Protein AF-A0A183FJT9-F1 (afdb_monomer_lite)

pLDDT: mean 76.95, std 18.21, range [36.56, 96.69]

Sequence (100 aa):
PVLRSVLWKRSYEFQFIHYRNGPPPRRSRSKDKSPISGYNHYKGIVLKTVIRHPKKPNSGNRKCAIVRLSTGAEVCAYIPGVGHNLQEHSQVFYRCLLAV

Organism: Heligmosomoides polygyrus (NCBI:txid6339)

InterPro domains:
  IPR005679 Ribosomal protein uS12, bacteria [PR01034] (54-69)
  IPR005679 Ribosomal protein uS12, bacteria [PR01034] (70-89)
  IPR006032 Small ribosomal subunit protein uS12 [PF00164] (33-93)
  IPR006032 Small ribosomal subunit protein uS12 [PIRSF002133] (13-94)
  IPR006032 Small ribosomal subunit protein uS12 [PTHR11652] (22-93)
  IPR012340 Nucleic acid-binding, OB-fold [G3DSA:2.40.50.140] (15-98)
  IPR012340 Nucleic acid-binding, OB-fold [SSF50249] (18-95)

Radius of gyration: 23.89 Å; chains: 1; bounding box: 59×19×60 Å

Foldseek 3Di:
DPVVPVVVVVVVVVVVVPVVDDDPPDPPDPPPPLVDDDDQKWKWFFADWDWDADDPPDGDTWTWTFTQTPVRDTDIATDDDDDDPDDGRDIDMGGSPDDD

Structure (mmCIF, N/CA/C/O backbone):
data_AF-A0A183FJT9-F1
#
_entry.id   AF-A0A183FJT9-F1
#
loop_
_atom_site.group_PDB
_atom_site.id
_atom_site.type_symbol
_atom_site.label_atom_id
_atom_site.label_alt_id
_atom_site.label_comp_id
_atom_site.label_asym_id
_atom_site.label_entity_id
_atom_site.label_seq_id
_atom_site.pdbx_PDB_ins_code
_atom_site.Cartn_x
_atom_site.Cartn_y
_atom_site.Cartn_z
_atom_site.occupancy
_atom_site.B_iso_or_equiv
_atom_site.auth_seq_id
_atom_site.auth_comp_id
_atom_site.auth_asym_id
_atom_site.auth_atom_id
_atom_site.pdbx_PDB_model_num
ATOM 1 N N . PRO A 1 1 ? 43.132 5.707 -49.427 1.00 53.78 1 PRO A N 1
ATOM 2 C CA . PRO A 1 1 ? 43.753 4.790 -48.431 1.00 53.78 1 PRO A CA 1
ATOM 3 C C . PRO A 1 1 ? 43.829 5.315 -46.977 1.00 53.78 1 PRO A C 1
ATOM 5 O O . PRO A 1 1 ? 44.036 4.506 -46.084 1.00 53.78 1 PRO A O 1
ATOM 8 N N . VAL A 1 2 ? 43.632 6.617 -46.706 1.00 49.75 2 VAL A N 1
ATOM 9 C CA . VAL A 1 2 ? 43.867 7.209 -45.362 1.00 49.75 2 VAL A CA 1
ATOM 10 C C . VAL A 1 2 ? 42.597 7.334 -44.492 1.00 49.75 2 VAL A C 1
ATOM 12 O O . VAL A 1 2 ? 42.683 7.474 -43.279 1.00 49.75 2 VAL A O 1
ATOM 15 N N . LEU A 1 3 ? 41.399 7.207 -45.078 1.00 49.59 3 LEU A N 1
ATOM 16 C CA . LEU A 1 3 ? 40.118 7.333 -44.356 1.00 49.59 3 LEU A CA 1
ATOM 17 C C . LEU A 1 3 ? 39.651 6.043 -43.649 1.00 49.59 3 LEU A C 1
ATOM 19 O O . LEU A 1 3 ? 38.732 6.086 -42.836 1.00 49.59 3 LEU A O 1
ATOM 23 N N . ARG A 1 4 ? 40.291 4.894 -43.913 1.00 47.38 4 ARG A N 1
ATOM 24 C CA . ARG A 1 4 ? 39.963 3.610 -43.256 1.00 47.38 4 ARG A CA 1
ATOM 25 C C . ARG A 1 4 ? 40.674 3.397 -41.915 1.00 47.38 4 ARG A C 1
ATOM 27 O O . ARG A 1 4 ? 40.212 2.586 -41.123 1.00 47.38 4 ARG A O 1
ATOM 34 N N . SER A 1 5 ? 41.759 4.119 -41.631 1.00 50.19 5 SER A N 1
ATOM 35 C CA . SER A 1 5 ? 42.541 3.947 -40.396 1.00 50.19 5 SER A CA 1
ATOM 36 C C . SER A 1 5 ? 42.015 4.782 -39.221 1.00 50.19 5 SER A C 1
ATOM 38 O O . SER A 1 5 ? 42.105 4.347 -38.074 1.00 50.19 5 SER A O 1
ATOM 40 N N . VAL A 1 6 ? 41.416 5.948 -39.489 1.00 51.91 6 VAL A N 1
ATOM 41 C CA . VAL A 1 6 ? 40.880 6.857 -38.453 1.00 51.91 6 VAL A CA 1
ATOM 42 C C . VAL A 1 6 ? 39.589 6.315 -37.829 1.00 51.91 6 VAL A C 1
ATOM 44 O O . VAL A 1 6 ? 39.378 6.437 -36.624 1.00 51.91 6 VAL A O 1
ATOM 47 N N . LEU A 1 7 ? 38.745 5.657 -38.629 1.00 49.22 7 LEU A N 1
ATOM 48 C CA . LEU A 1 7 ? 37.507 5.037 -38.149 1.00 49.22 7 LEU A CA 1
ATOM 49 C C . LEU A 1 7 ? 37.762 3.729 -37.385 1.00 49.22 7 LEU A C 1
ATOM 51 O O . LEU A 1 7 ? 37.035 3.434 -36.444 1.00 49.22 7 LEU A O 1
ATOM 55 N N . TRP A 1 8 ? 38.825 2.991 -37.727 1.00 48.50 8 TRP A N 1
ATOM 56 C CA . TRP A 1 8 ? 39.199 1.753 -37.035 1.00 48.50 8 TRP A CA 1
ATOM 57 C C . TRP A 1 8 ? 39.775 2.025 -35.640 1.00 48.50 8 TRP A C 1
ATOM 59 O O . TRP A 1 8 ? 39.397 1.358 -34.681 1.00 48.50 8 TRP A O 1
ATOM 69 N N . LYS A 1 9 ? 40.617 3.059 -35.482 1.00 44.81 9 LYS A N 1
ATOM 70 C CA . LYS A 1 9 ? 41.211 3.408 -34.176 1.00 44.81 9 LYS A CA 1
ATOM 71 C C . LYS A 1 9 ? 40.175 3.838 -33.127 1.00 44.81 9 LYS A C 1
ATOM 73 O O . LYS A 1 9 ? 40.340 3.508 -31.960 1.00 44.81 9 LYS A O 1
ATOM 78 N N . ARG A 1 10 ? 39.059 4.465 -33.530 1.00 47.47 10 ARG A N 1
ATOM 79 C CA . ARG A 1 10 ? 37.966 4.820 -32.601 1.00 47.47 10 ARG A CA 1
ATOM 80 C C . ARG A 1 10 ? 37.262 3.605 -31.998 1.00 47.47 10 ARG A C 1
ATOM 82 O O . ARG A 1 10 ? 36.767 3.714 -30.887 1.00 47.47 10 ARG A O 1
ATOM 89 N N . SER A 1 11 ? 37.216 2.464 -32.681 1.00 51.06 11 SER A N 1
ATOM 90 C CA . SER A 1 11 ? 36.502 1.281 -32.181 1.00 51.06 11 SER A CA 1
ATOM 91 C C . SER A 1 11 ? 37.263 0.541 -31.075 1.00 51.06 11 SER A C 1
ATOM 93 O O . SER A 1 11 ? 36.638 0.064 -30.128 1.00 51.06 11 SER A O 1
ATOM 95 N N . TYR A 1 12 ? 38.600 0.508 -31.137 1.00 52.91 12 TYR A N 1
ATOM 96 C CA . TYR A 1 12 ? 39.427 -0.158 -30.120 1.00 52.91 12 TYR A CA 1
ATOM 97 C C . TYR A 1 12 ? 39.532 0.641 -28.820 1.00 52.91 12 TYR A C 1
ATOM 99 O O . TYR A 1 12 ? 39.547 0.038 -27.751 1.00 52.91 12 TYR A O 1
ATOM 107 N N . GLU A 1 13 ? 3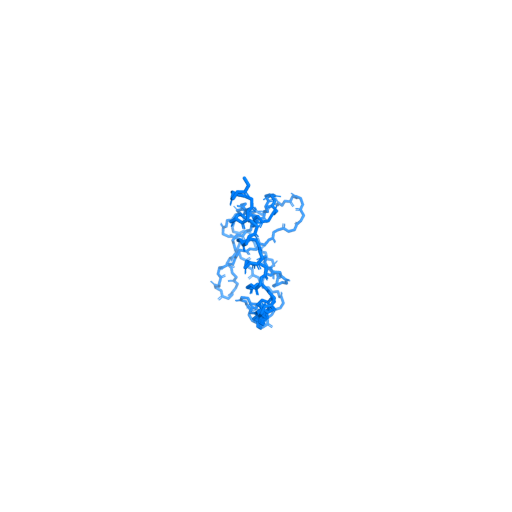9.530 1.976 -28.886 1.00 54.12 13 GLU A N 1
ATOM 108 C CA . GLU A 1 13 ? 39.561 2.845 -27.700 1.00 54.12 13 GLU A CA 1
ATOM 109 C C . GLU A 1 13 ? 38.314 2.652 -26.815 1.00 54.12 13 GLU A C 1
ATOM 111 O O . GLU A 1 13 ? 38.416 2.522 -25.595 1.00 54.12 13 GLU A O 1
ATOM 116 N N . PHE A 1 14 ? 37.123 2.572 -27.426 1.00 50.50 14 PHE A N 1
ATOM 117 C CA . PHE A 1 14 ? 35.871 2.370 -26.687 1.00 50.50 14 PHE A CA 1
ATOM 118 C C . PHE A 1 14 ? 35.790 0.981 -26.050 1.00 50.50 14 PHE A C 1
ATOM 120 O O . PHE A 1 14 ? 35.356 0.864 -24.905 1.00 50.50 14 PHE A O 1
ATOM 127 N N . GLN A 1 15 ? 36.259 -0.067 -26.737 1.00 57.06 15 GLN A N 1
ATOM 128 C CA . GLN A 1 15 ? 36.393 -1.393 -26.127 1.00 57.06 15 GLN A CA 1
ATOM 129 C C . GLN A 1 15 ? 37.387 -1.371 -24.956 1.00 57.06 15 GLN A C 1
ATOM 131 O O . GLN A 1 15 ? 37.096 -1.947 -23.910 1.00 57.06 15 GLN A O 1
ATOM 136 N N . PHE A 1 16 ? 38.500 -0.643 -25.070 1.00 54.84 16 PHE A N 1
ATOM 137 C CA . PHE A 1 16 ? 39.522 -0.535 -24.022 1.00 54.84 16 PHE A CA 1
ATOM 138 C C . PHE A 1 16 ? 38.994 0.080 -22.711 1.00 54.84 16 PHE A C 1
ATOM 140 O O . PHE A 1 16 ? 39.371 -0.357 -21.621 1.00 54.84 16 PHE A O 1
ATOM 147 N N . ILE A 1 17 ? 38.059 1.036 -22.797 1.00 57.81 17 ILE A N 1
ATOM 148 C CA . ILE A 1 17 ? 37.392 1.651 -21.634 1.00 57.81 17 ILE A CA 1
ATOM 149 C C . ILE A 1 17 ? 36.501 0.637 -20.886 1.00 57.81 17 ILE A C 1
ATOM 151 O O . ILE A 1 17 ? 36.418 0.687 -19.659 1.00 57.81 17 ILE A O 1
ATOM 155 N N . HIS A 1 18 ? 35.892 -0.321 -21.594 1.00 58.38 18 HIS A N 1
ATOM 156 C CA . HIS A 1 18 ? 35.059 -1.374 -20.997 1.00 58.38 18 HIS A CA 1
ATOM 157 C C . HIS A 1 18 ? 35.858 -2.519 -20.347 1.00 58.38 18 HIS A C 1
ATOM 159 O O . HIS A 1 18 ? 35.337 -3.174 -19.447 1.00 58.38 18 HIS A O 1
ATOM 165 N N . TYR A 1 19 ? 37.104 -2.768 -20.771 1.00 60.44 19 TYR A N 1
ATOM 166 C CA . TYR A 1 19 ? 37.940 -3.843 -20.212 1.00 60.44 19 TYR A CA 1
ATOM 167 C C . TYR A 1 19 ? 38.725 -3.433 -18.956 1.00 60.44 19 TYR A C 1
ATOM 169 O O . TYR A 1 19 ? 39.089 -4.301 -18.165 1.00 60.44 19 TYR A O 1
ATOM 177 N N . ARG A 1 20 ? 38.984 -2.133 -18.738 1.00 57.00 20 ARG A N 1
ATOM 178 C CA . ARG A 1 20 ? 39.782 -1.661 -17.587 1.00 57.00 20 ARG A CA 1
ATOM 179 C C . ARG A 1 20 ? 38.972 -1.536 -16.298 1.00 57.00 20 ARG A C 1
ATOM 181 O O . ARG A 1 20 ? 39.468 -1.856 -15.224 1.00 57.00 20 ARG A O 1
ATOM 188 N N . ASN A 1 21 ? 37.720 -1.114 -16.421 1.00 60.44 21 ASN A N 1
ATOM 189 C CA . ASN A 1 21 ? 36.767 -1.070 -15.325 1.00 60.44 21 ASN A CA 1
ATOM 190 C C . ASN A 1 21 ? 35.691 -2.094 -15.665 1.00 60.44 21 ASN A C 1
ATOM 192 O O . ASN A 1 21 ? 34.839 -1.821 -16.510 1.00 60.44 21 ASN A O 1
ATOM 196 N N . GLY A 1 22 ? 35.770 -3.283 -15.058 1.00 68.94 22 GLY A N 1
ATOM 197 C CA . GLY A 1 22 ? 34.752 -4.322 -15.212 1.00 68.94 22 GLY A CA 1
ATOM 198 C C . GLY A 1 22 ? 33.332 -3.778 -14.981 1.00 68.94 22 GLY A C 1
ATOM 199 O O . GLY A 1 22 ? 33.167 -2.655 -14.495 1.00 68.94 22 GLY A O 1
ATOM 200 N N . PRO A 1 23 ? 32.284 -4.547 -15.328 1.00 70.31 23 PRO A N 1
ATOM 201 C CA . PRO A 1 23 ? 30.904 -4.091 -15.194 1.00 70.31 23 PRO A CA 1
ATOM 202 C C . PRO A 1 23 ? 30.688 -3.464 -13.809 1.00 70.31 23 PRO A C 1
ATOM 204 O O . PRO A 1 23 ? 31.134 -4.050 -12.816 1.00 70.31 23 PRO A O 1
ATOM 207 N N . PRO A 1 24 ? 30.058 -2.273 -13.728 1.00 73.62 24 PRO A N 1
ATOM 208 C CA . PRO A 1 24 ? 29.942 -1.553 -12.470 1.00 73.62 24 PRO A CA 1
ATOM 209 C C . PRO A 1 24 ? 29.348 -2.489 -11.416 1.00 73.62 24 PRO A C 1
ATOM 211 O O . PRO A 1 24 ? 28.411 -3.237 -11.736 1.00 73.62 24 PRO A O 1
ATOM 214 N N . PRO A 1 25 ? 29.880 -2.484 -10.180 1.00 76.38 25 PRO A N 1
ATOM 215 C CA . PRO A 1 25 ? 29.414 -3.393 -9.152 1.00 76.38 25 PRO A CA 1
ATOM 216 C C . PRO A 1 25 ? 27.903 -3.236 -9.020 1.00 76.38 25 PRO A C 1
ATOM 218 O O . PRO A 1 25 ? 27.377 -2.119 -8.932 1.00 76.38 25 PRO A O 1
ATOM 221 N N . ARG A 1 26 ? 27.188 -4.366 -9.050 1.00 68.19 26 ARG A N 1
ATOM 222 C CA . ARG A 1 26 ? 25.750 -4.363 -8.785 1.00 68.19 26 ARG A CA 1
ATOM 223 C C . ARG A 1 26 ? 25.562 -3.690 -7.431 1.00 68.19 26 ARG A C 1
ATOM 225 O O . ARG A 1 26 ? 26.105 -4.166 -6.436 1.00 68.19 26 ARG A O 1
ATOM 232 N N . ARG A 1 27 ? 24.825 -2.573 -7.404 1.00 69.69 27 ARG A N 1
ATOM 233 C CA . ARG A 1 27 ? 24.461 -1.903 -6.149 1.00 69.69 27 ARG A CA 1
ATOM 234 C C . ARG A 1 27 ? 23.897 -2.972 -5.218 1.00 69.69 27 ARG A C 1
ATOM 236 O O . ARG A 1 27 ? 23.078 -3.781 -5.669 1.00 69.69 27 ARG A O 1
ATOM 243 N N . SER A 1 28 ? 24.355 -3.006 -3.967 1.00 64.50 28 SER A N 1
ATOM 244 C CA . SER A 1 28 ? 23.774 -3.906 -2.974 1.00 64.50 28 SER A CA 1
ATOM 245 C C . SER A 1 28 ? 22.261 -3.708 -3.007 1.00 64.50 28 SER A C 1
ATOM 247 O O . SER A 1 28 ? 21.781 -2.569 -3.019 1.00 64.50 28 SER A O 1
ATOM 249 N N . ARG A 1 29 ? 21.500 -4.808 -3.125 1.00 58.50 29 ARG A N 1
ATOM 250 C CA . ARG A 1 29 ? 20.043 -4.730 -2.987 1.00 58.50 29 ARG A CA 1
ATOM 251 C C . ARG A 1 29 ? 19.809 -4.026 -1.659 1.00 58.50 29 ARG A C 1
ATOM 253 O O . ARG A 1 29 ? 20.312 -4.481 -0.631 1.00 58.50 29 ARG A O 1
ATOM 260 N N . SER A 1 30 ? 19.155 -2.867 -1.696 1.00 58.69 30 SER A N 1
ATOM 261 C CA . SER A 1 30 ? 18.761 -2.183 -0.471 1.00 58.69 30 SER A CA 1
ATOM 262 C C . SER A 1 30 ? 18.042 -3.214 0.386 1.00 58.69 30 SER A C 1
ATOM 264 O O . SER A 1 30 ? 17.165 -3.878 -0.165 1.00 58.69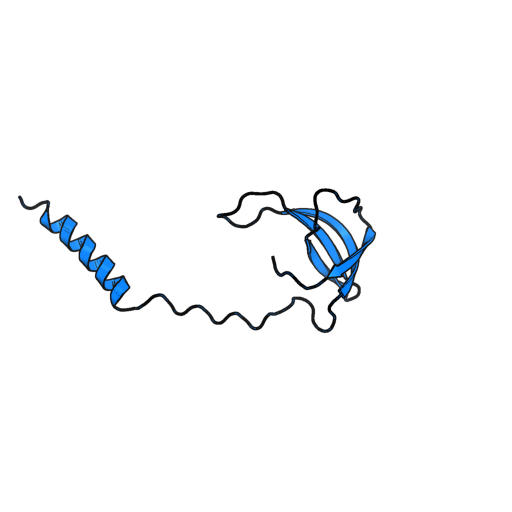 30 SER A O 1
ATOM 266 N N . LYS A 1 31 ? 18.419 -3.364 1.670 1.00 58.53 31 LYS A N 1
ATOM 267 C CA . LYS A 1 31 ? 17.651 -4.162 2.646 1.00 58.53 31 LYS A CA 1
ATOM 268 C C . LYS A 1 31 ? 16.181 -3.950 2.331 1.00 58.53 31 LYS A C 1
ATOM 270 O O . LYS A 1 31 ? 15.805 -2.780 2.242 1.00 58.53 31 LYS A O 1
ATOM 275 N N . ASP A 1 32 ? 15.438 -5.019 2.056 1.00 54.50 32 ASP A N 1
ATOM 276 C CA . ASP A 1 32 ? 14.067 -4.923 1.565 1.00 54.50 32 ASP A CA 1
ATOM 277 C C . ASP A 1 32 ? 13.280 -4.016 2.511 1.00 54.50 32 ASP A C 1
ATOM 279 O O . ASP A 1 32 ? 12.891 -4.402 3.611 1.00 54.50 32 ASP A O 1
ATOM 283 N N . LYS A 1 33 ? 13.121 -2.751 2.115 1.00 54.97 33 LYS A N 1
ATOM 284 C CA . LYS A 1 33 ? 12.261 -1.806 2.805 1.00 54.97 33 LYS A CA 1
ATOM 285 C C . LYS A 1 33 ? 10.885 -2.193 2.322 1.00 54.97 33 LYS A C 1
ATOM 287 O O . LYS A 1 33 ? 10.392 -1.625 1.349 1.00 54.97 33 LYS A O 1
ATOM 292 N N . SER A 1 34 ? 10.291 -3.208 2.942 1.00 62.62 34 SER A N 1
ATOM 293 C CA . SER A 1 34 ? 8.850 -3.327 2.851 1.00 62.62 34 SER A CA 1
ATOM 294 C C . SER A 1 34 ? 8.312 -1.954 3.278 1.00 62.62 34 SER A C 1
ATOM 296 O O . SER A 1 34 ? 8.702 -1.454 4.336 1.00 62.62 34 SER A O 1
ATOM 298 N N . PRO A 1 35 ? 7.499 -1.271 2.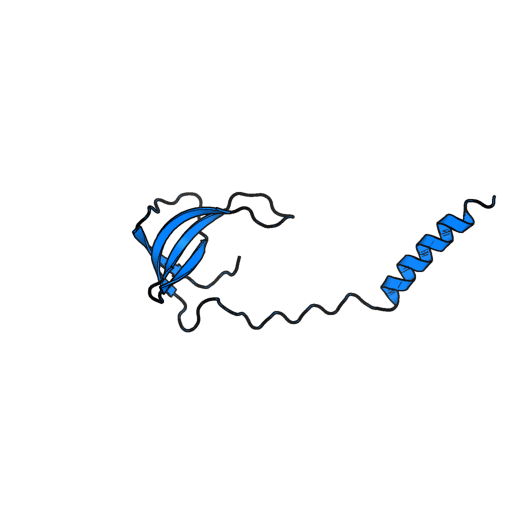450 1.00 62.34 35 PRO A N 1
ATOM 299 C CA . PRO A 1 35 ? 7.011 0.076 2.770 1.00 62.34 35 PRO A CA 1
ATOM 300 C C . PRO A 1 35 ? 6.226 0.102 4.089 1.00 62.34 35 PRO A C 1
ATOM 302 O O . PRO A 1 35 ? 5.935 1.161 4.634 1.00 62.34 35 PRO A O 1
ATOM 305 N N . ILE A 1 36 ? 5.893 -1.081 4.600 1.00 68.50 36 ILE A N 1
ATOM 306 C CA . ILE A 1 36 ? 5.181 -1.324 5.829 1.00 68.50 36 ILE A CA 1
ATOM 307 C C . ILE A 1 36 ? 5.943 -2.398 6.629 1.00 68.50 36 ILE A C 1
ATOM 309 O O . ILE A 1 36 ? 6.372 -3.407 6.063 1.00 68.50 36 ILE A O 1
ATOM 313 N N . SER A 1 37 ? 6.111 -2.177 7.934 1.00 70.00 37 SER A N 1
ATOM 314 C CA . SER A 1 37 ? 6.854 -3.043 8.861 1.00 70.00 37 SER A CA 1
ATOM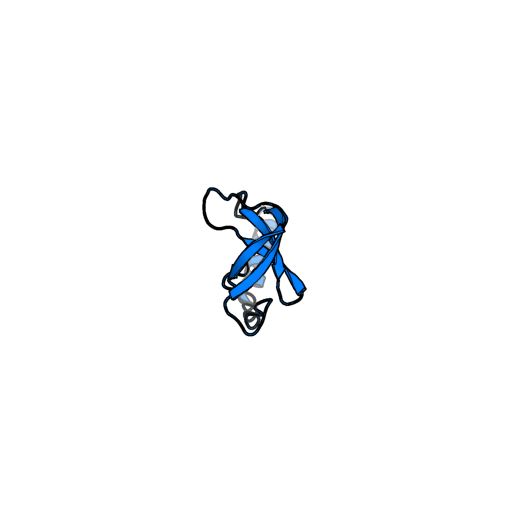 315 C C . SER A 1 37 ? 5.914 -3.731 9.859 1.00 70.00 37 SER A C 1
ATOM 317 O O . SER A 1 37 ? 4.945 -3.124 10.319 1.00 70.00 37 SER A O 1
ATOM 3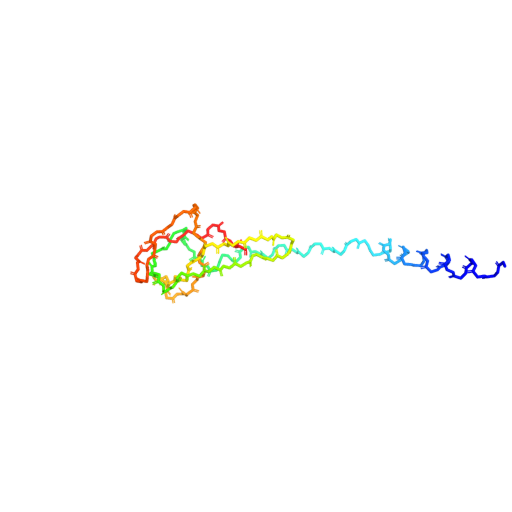19 N N . GLY A 1 38 ? 6.220 -4.983 10.212 1.00 70.56 38 GLY A N 1
ATOM 320 C CA . GLY A 1 38 ? 5.629 -5.699 11.350 1.00 70.56 38 GLY A CA 1
ATOM 321 C C . GLY A 1 38 ? 4.642 -6.815 10.998 1.00 70.56 38 GLY A C 1
ATOM 322 O O . GLY A 1 38 ? 4.716 -7.881 11.601 1.00 70.56 38 GLY A O 1
ATOM 323 N N . TYR A 1 39 ? 3.760 -6.624 10.012 1.00 74.81 39 TYR A N 1
ATOM 324 C CA . TYR A 1 39 ? 2.713 -7.598 9.677 1.00 74.81 39 TYR A CA 1
ATOM 325 C C . TYR A 1 39 ? 2.729 -7.997 8.198 1.00 74.81 39 TYR A C 1
ATOM 327 O O . TYR A 1 39 ? 3.072 -7.218 7.312 1.00 74.81 39 TYR A O 1
ATOM 335 N N . ASN A 1 40 ? 2.305 -9.231 7.918 1.00 80.62 40 ASN A N 1
ATOM 336 C CA . ASN A 1 40 ? 2.200 -9.744 6.548 1.00 80.62 40 ASN A CA 1
ATOM 337 C C . ASN A 1 40 ? 0.964 -9.204 5.810 1.00 80.62 40 ASN A C 1
ATOM 339 O O . ASN A 1 40 ? 0.981 -9.073 4.580 1.00 80.62 40 ASN A O 1
ATOM 343 N N . HIS A 1 41 ? -0.095 -8.892 6.565 1.00 87.19 41 HIS A N 1
ATOM 344 C CA . HIS A 1 41 ? -1.380 -8.442 6.046 1.00 87.19 41 HIS A CA 1
ATOM 345 C C . HIS A 1 41 ? -1.886 -7.220 6.811 1.00 87.19 41 HIS A C 1
ATOM 347 O O . HIS A 1 41 ? -1.750 -7.150 8.030 1.00 87.19 41 HIS A O 1
ATOM 353 N N . TYR A 1 42 ? -2.519 -6.296 6.093 1.00 89.44 42 TYR A N 1
ATOM 354 C CA . TYR A 1 42 ? -3.140 -5.099 6.656 1.00 89.44 42 TYR A CA 1
ATOM 355 C C . TYR A 1 42 ? -4.574 -4.973 6.167 1.00 89.44 42 TYR A C 1
ATOM 357 O O . TYR A 1 42 ? -4.864 -5.247 5.003 1.00 89.44 42 TYR A O 1
ATOM 365 N N . LYS A 1 43 ? -5.467 -4.517 7.046 1.00 92.56 43 LYS A N 1
ATOM 366 C CA . LYS A 1 43 ? -6.805 -4.083 6.645 1.00 92.56 43 LYS A CA 1
ATOM 367 C C . LYS A 1 43 ? -6.711 -2.676 6.059 1.00 92.56 43 LYS A C 1
ATOM 369 O O . LYS A 1 43 ? -5.977 -1.838 6.584 1.00 92.56 43 LYS A O 1
ATOM 374 N N . GLY A 1 44 ? -7.454 -2.409 4.994 1.00 94.06 44 GLY A N 1
ATOM 375 C CA . GLY A 1 44 ? -7.516 -1.086 4.390 1.00 94.06 44 GLY A CA 1
ATOM 376 C C . GLY A 1 44 ? -8.837 -0.805 3.690 1.00 94.06 44 GLY A C 1
ATOM 377 O O . GLY A 1 44 ? -9.666 -1.698 3.506 1.00 94.06 44 GLY A O 1
ATOM 378 N N . ILE A 1 45 ? -9.017 0.458 3.319 1.00 96.69 45 ILE A N 1
ATOM 379 C CA . ILE A 1 45 ? -10.167 0.970 2.575 1.00 96.69 45 ILE A CA 1
ATOM 380 C C . ILE A 1 45 ? -9.667 1.478 1.223 1.00 96.69 45 ILE A C 1
ATOM 382 O O . ILE A 1 45 ? -8.672 2.204 1.156 1.00 96.69 45 ILE A O 1
ATOM 386 N N . VAL A 1 46 ? -10.339 1.089 0.142 1.00 96.38 46 VAL A N 1
ATOM 387 C CA . VAL A 1 46 ? -10.023 1.565 -1.210 1.00 96.38 46 VAL A CA 1
ATOM 388 C C . VAL A 1 46 ? -10.443 3.027 -1.353 1.00 96.38 46 VAL A C 1
ATOM 390 O O . VAL A 1 46 ? -11.587 3.377 -1.080 1.00 96.38 46 VAL A O 1
ATOM 393 N N . LEU A 1 47 ? -9.519 3.874 -1.802 1.00 96.19 47 LEU A N 1
ATOM 394 C CA . LEU A 1 47 ? -9.793 5.266 -2.157 1.00 96.19 47 LEU A CA 1
ATOM 395 C C . LEU A 1 47 ? -10.224 5.377 -3.617 1.00 96.19 47 LEU A C 1
ATOM 397 O O . LEU A 1 47 ? -11.236 5.992 -3.908 1.00 96.19 47 LEU A O 1
ATOM 401 N N . LYS A 1 48 ? -9.453 4.774 -4.531 1.00 95.19 48 LYS A N 1
ATOM 402 C CA . LYS A 1 48 ? -9.764 4.748 -5.966 1.00 95.19 48 LYS A CA 1
ATOM 403 C C . LYS A 1 48 ? -9.062 3.606 -6.690 1.00 95.19 48 LYS A C 1
ATOM 405 O O . LYS A 1 48 ? -7.937 3.236 -6.341 1.00 95.19 48 LYS A O 1
ATOM 410 N N . THR A 1 49 ? -9.687 3.092 -7.742 1.00 94.38 49 THR A N 1
ATOM 411 C CA . THR A 1 49 ? -9.092 2.116 -8.666 1.00 94.38 49 THR A CA 1
ATOM 412 C C . THR A 1 49 ? -8.371 2.832 -9.804 1.00 94.38 49 THR A C 1
ATOM 414 O O . THR A 1 49 ? -8.920 3.744 -10.417 1.00 94.38 49 THR A O 1
ATOM 417 N N . VAL A 1 50 ? -7.134 2.437 -10.102 1.00 94.50 50 VAL A N 1
ATOM 418 C CA . VAL A 1 50 ? -6.284 3.076 -11.118 1.00 94.50 50 VAL A CA 1
ATOM 419 C C . VAL A 1 50 ? -5.592 2.041 -11.996 1.00 94.50 50 VAL A C 1
ATOM 421 O O . VAL A 1 50 ? -5.239 0.952 -11.551 1.00 94.50 50 VAL A O 1
ATOM 424 N N . ILE A 1 51 ? -5.334 2.403 -13.251 1.00 94.12 51 ILE A N 1
ATOM 425 C CA . ILE A 1 51 ? -4.528 1.593 -14.167 1.00 94.12 51 ILE A CA 1
ATOM 426 C C . ILE A 1 51 ? -3.116 2.179 -14.210 1.00 94.12 51 ILE A C 1
ATOM 428 O O . ILE A 1 51 ? -2.939 3.383 -14.392 1.00 94.12 51 ILE A O 1
ATOM 432 N N . ARG A 1 52 ? -2.098 1.336 -14.016 1.00 92.56 52 ARG A N 1
ATOM 433 C CA . ARG A 1 52 ? -0.683 1.729 -14.092 1.00 92.56 52 ARG A CA 1
ATOM 434 C C . ARG A 1 52 ? 0.023 0.942 -15.190 1.00 92.56 52 ARG A C 1
ATOM 436 O O . ARG A 1 52 ? -0.154 -0.271 -15.306 1.00 92.56 52 ARG A O 1
ATOM 443 N N . HIS A 1 53 ? 0.853 1.631 -15.966 1.00 91.94 53 HIS A N 1
ATOM 444 C CA . HIS A 1 53 ? 1.726 0.994 -16.946 1.00 91.94 53 HIS A CA 1
ATOM 445 C C . HIS A 1 53 ? 3.080 0.666 -16.305 1.00 91.94 53 HIS A C 1
ATOM 447 O O . HIS A 1 53 ? 3.626 1.501 -15.576 1.00 91.94 53 HIS A O 1
ATOM 453 N N . PRO A 1 54 ? 3.627 -0.538 -16.535 1.00 92.44 54 PRO A N 1
ATOM 454 C CA . PRO A 1 54 ? 4.957 -0.886 -16.064 1.00 92.44 54 PRO A CA 1
ATOM 455 C C . PRO A 1 54 ? 6.024 -0.082 -16.817 1.00 92.44 54 PRO A C 1
ATOM 457 O O . PRO A 1 54 ? 5.779 0.497 -17.876 1.00 92.44 54 PRO A O 1
ATOM 460 N N . LYS A 1 55 ? 7.243 -0.072 -16.276 1.00 90.19 55 LYS A N 1
ATOM 461 C CA . LYS A 1 55 ? 8.397 0.477 -16.991 1.00 90.19 55 LYS A CA 1
ATOM 462 C C . LYS A 1 55 ? 8.704 -0.388 -18.222 1.00 90.19 55 LYS A C 1
ATOM 464 O O . LYS A 1 55 ? 8.583 -1.615 -18.173 1.00 90.19 55 LYS A O 1
ATOM 469 N N . LYS A 1 56 ? 9.172 0.254 -19.297 1.00 86.06 56 LYS A N 1
ATOM 470 C CA . LYS A 1 56 ? 9.796 -0.420 -20.451 1.00 86.06 56 LYS A CA 1
ATOM 471 C C . LYS A 1 56 ? 10.874 -1.391 -19.925 1.00 86.06 56 LYS A C 1
ATOM 473 O O . LYS A 1 56 ? 11.592 -0.998 -19.004 1.00 86.06 56 LYS A O 1
ATOM 478 N N . PRO A 1 57 ? 11.009 -2.637 -20.418 1.00 94.19 57 PRO A N 1
ATOM 479 C CA . PRO A 1 57 ? 10.585 -3.196 -21.711 1.00 94.19 57 PRO A CA 1
ATOM 480 C C . PRO A 1 57 ? 9.147 -3.713 -21.777 1.00 94.19 57 PRO A C 1
ATOM 482 O O . PRO A 1 57 ? 8.678 -4.043 -22.861 1.00 94.19 57 PRO A O 1
ATOM 485 N N . ASN A 1 58 ? 8.449 -3.789 -20.648 1.00 91.31 58 ASN A N 1
ATOM 486 C CA . ASN A 1 58 ? 7.124 -4.387 -20.611 1.00 91.31 58 ASN A CA 1
ATOM 487 C C . ASN A 1 58 ? 6.066 -3.368 -21.042 1.00 91.31 58 ASN A C 1
ATOM 489 O O . ASN A 1 58 ? 6.117 -2.204 -20.646 1.00 91.31 58 ASN A O 1
ATOM 493 N N . SER A 1 59 ? 5.079 -3.823 -21.807 1.00 90.56 59 SER A N 1
ATOM 494 C CA . SER A 1 59 ? 3.859 -3.083 -22.126 1.00 90.56 59 SER A CA 1
ATOM 495 C C . SER A 1 59 ? 2.661 -3.831 -21.540 1.00 90.56 59 SER A C 1
ATOM 497 O O . SER A 1 59 ? 2.625 -5.060 -21.505 1.00 90.56 59 SER A O 1
ATOM 499 N N . GLY A 1 60 ? 1.700 -3.098 -20.984 1.00 90.81 60 GLY A N 1
ATOM 500 C CA . GLY A 1 60 ? 0.502 -3.694 -20.402 1.00 90.81 60 GLY A CA 1
ATOM 501 C C . GLY A 1 60 ? -0.194 -2.786 -19.398 1.00 90.81 60 GLY A C 1
ATOM 502 O O . GLY A 1 60 ? 0.393 -1.835 -18.878 1.00 90.81 60 GLY A O 1
ATOM 503 N N . ASN A 1 61 ? -1.452 -3.107 -19.116 1.00 92.56 61 ASN A N 1
ATOM 504 C CA . ASN A 1 61 ? -2.295 -2.360 -18.189 1.00 92.56 61 ASN A CA 1
ATOM 505 C C . ASN A 1 61 ? -2.400 -3.153 -16.889 1.00 92.56 61 ASN A C 1
ATOM 507 O O . ASN A 1 61 ? -3.013 -4.221 -16.860 1.00 92.56 61 ASN A O 1
ATOM 511 N N . ARG A 1 62 ? -1.790 -2.659 -15.807 1.00 93.81 62 ARG A N 1
ATOM 512 C CA . ARG A 1 62 ? -1.908 -3.276 -14.480 1.00 93.81 62 ARG A CA 1
ATOM 513 C C . ARG A 1 62 ? -3.055 -2.621 -13.728 1.00 93.81 62 ARG A C 1
ATOM 515 O O . ARG A 1 62 ? -3.066 -1.402 -13.559 1.00 93.81 62 ARG A O 1
ATOM 522 N N . LYS A 1 63 ? -4.020 -3.437 -13.301 1.00 93.12 63 LYS A N 1
ATOM 523 C CA . LYS A 1 63 ? -5.126 -3.005 -12.445 1.00 93.12 63 LYS A CA 1
ATOM 524 C C . LYS A 1 63 ? -4.588 -2.842 -11.027 1.00 93.12 63 LYS A C 1
ATOM 526 O O . LYS A 1 63 ? -4.077 -3.797 -10.442 1.00 93.12 63 LYS A O 1
ATOM 531 N N . CYS A 1 64 ? -4.677 -1.632 -10.499 1.00 93.31 64 CYS A N 1
ATOM 532 C CA . CYS A 1 64 ? -4.215 -1.292 -9.164 1.00 93.31 64 CYS A CA 1
ATOM 533 C C . CYS A 1 64 ? -5.316 -0.550 -8.397 1.00 93.31 64 CYS A C 1
ATOM 535 O O . CYS A 1 64 ? -6.234 0.020 -8.984 1.00 93.31 64 CYS A O 1
ATOM 537 N N . ALA A 1 65 ? -5.207 -0.517 -7.076 1.00 95.00 65 ALA A N 1
ATOM 538 C CA . ALA A 1 65 ? -6.049 0.287 -6.202 1.00 95.00 65 ALA A CA 1
ATOM 539 C C . ALA A 1 65 ? -5.171 1.125 -5.279 1.00 95.00 65 ALA A C 1
ATOM 541 O O . ALA A 1 65 ? -4.152 0.651 -4.783 1.00 95.00 65 ALA A O 1
ATOM 542 N N . ILE A 1 66 ? -5.567 2.366 -5.030 1.00 94.69 66 ILE A N 1
ATOM 543 C CA . ILE A 1 66 ? -4.997 3.158 -3.945 1.00 94.69 66 ILE A CA 1
ATOM 544 C C . ILE A 1 66 ? -5.800 2.826 -2.695 1.00 94.69 66 ILE A C 1
ATOM 546 O O . ILE A 1 66 ? -7.022 2.966 -2.685 1.00 94.69 66 ILE A O 1
ATOM 550 N N . VAL A 1 67 ? -5.108 2.349 -1.669 1.00 94.75 67 VAL A N 1
ATOM 551 C CA . VAL A 1 67 ? -5.694 1.845 -0.431 1.00 94.75 67 VAL A CA 1
ATOM 552 C C . VAL A 1 67 ? -5.116 2.629 0.734 1.00 94.75 67 VAL A C 1
ATOM 554 O O . VAL A 1 67 ? -3.899 2.786 0.842 1.00 94.75 67 VAL A O 1
ATOM 557 N N . ARG A 1 68 ? -5.991 3.084 1.629 1.00 94.19 68 ARG A N 1
ATOM 558 C CA . ARG A 1 68 ? -5.607 3.627 2.929 1.00 94.19 68 ARG A CA 1
ATOM 559 C C . ARG A 1 68 ? -5.633 2.503 3.953 1.00 94.19 68 ARG A C 1
ATOM 561 O O . ARG A 1 68 ? -6.672 1.882 4.172 1.00 94.19 68 ARG A O 1
ATOM 568 N N . LEU A 1 69 ? -4.483 2.209 4.541 1.00 92.44 69 LEU A N 1
ATOM 569 C CA . LEU A 1 69 ? -4.331 1.132 5.514 1.00 92.44 69 LEU A CA 1
ATOM 570 C C . LEU A 1 69 ? -4.808 1.564 6.902 1.00 92.44 69 LEU A C 1
ATOM 572 O O . LEU A 1 69 ? -4.904 2.754 7.199 1.00 92.44 69 LEU A O 1
ATOM 576 N N . SER A 1 70 ? -5.027 0.591 7.785 1.00 90.06 70 SER A N 1
ATOM 577 C CA . SER A 1 70 ? -5.304 0.835 9.205 1.00 90.06 70 SER A CA 1
ATOM 578 C C . SER A 1 70 ? -4.192 1.616 9.914 1.00 90.06 70 SER A C 1
ATOM 580 O O . SER A 1 70 ? -4.461 2.316 10.882 1.00 90.06 70 SER A O 1
ATOM 582 N N . THR A 1 71 ? -2.956 1.548 9.412 1.00 88.19 71 THR A N 1
ATOM 583 C CA . THR A 1 71 ? -1.812 2.341 9.891 1.00 88.19 71 THR A CA 1
ATOM 584 C C . THR A 1 71 ? -1.867 3.811 9.460 1.00 88.19 71 THR A C 1
ATOM 586 O O . THR A 1 71 ? -1.000 4.590 9.840 1.00 88.19 71 THR A O 1
ATOM 589 N N . GLY A 1 72 ? -2.850 4.198 8.640 1.00 88.56 72 GLY A N 1
ATOM 590 C CA . GLY A 1 72 ? -2.999 5.543 8.086 1.00 88.56 72 GLY A CA 1
ATOM 591 C C . GLY A 1 72 ? -2.200 5.794 6.804 1.00 88.56 72 GLY A C 1
ATOM 592 O O . GLY A 1 72 ? -2.448 6.798 6.143 1.00 88.56 72 GLY A O 1
ATOM 593 N N . ALA A 1 73 ? -1.298 4.886 6.421 1.00 89.00 73 ALA A N 1
ATOM 594 C CA . ALA A 1 73 ? -0.503 5.006 5.202 1.00 89.00 73 ALA A CA 1
ATOM 595 C C . ALA A 1 73 ? -1.342 4.773 3.935 1.00 89.00 73 ALA A C 1
ATOM 597 O O . ALA A 1 73 ? -2.187 3.873 3.887 1.00 89.00 73 ALA A O 1
ATOM 598 N N . GLU A 1 74 ? -1.059 5.548 2.890 1.00 92.38 74 GLU A N 1
ATOM 599 C CA . GLU A 1 74 ? -1.652 5.386 1.562 1.00 92.38 74 GLU A CA 1
ATOM 600 C C . GLU A 1 74 ? -0.706 4.610 0.649 1.00 92.38 74 GLU A C 1
ATOM 602 O O . GLU A 1 74 ? 0.458 4.976 0.474 1.00 92.38 74 GLU A O 1
ATOM 607 N N . VAL A 1 75 ? -1.200 3.520 0.063 1.00 90.88 75 VAL A N 1
ATOM 608 C CA . VAL A 1 75 ? -0.381 2.594 -0.725 1.00 90.88 75 VAL A CA 1
ATOM 609 C C . VAL A 1 75 ? -1.088 2.217 -2.021 1.00 90.88 75 VAL A C 1
ATOM 611 O O . VAL A 1 75 ? -2.306 2.061 -2.069 1.00 90.88 75 VAL A O 1
ATOM 614 N N . CYS A 1 76 ? -0.309 2.055 -3.090 1.00 91.44 76 CYS A N 1
ATOM 615 C CA . CYS A 1 76 ? -0.786 1.517 -4.359 1.00 91.44 76 CYS A CA 1
ATOM 616 C C . CYS A 1 76 ? -0.659 -0.012 -4.341 1.00 91.44 76 CYS A C 1
ATOM 618 O O . CYS A 1 76 ? 0.449 -0.546 -4.351 1.00 91.44 76 CYS A O 1
ATOM 620 N N . ALA A 1 77 ? -1.788 -0.710 -4.310 1.00 91.25 77 ALA A N 1
ATOM 621 C CA . ALA A 1 77 ? -1.870 -2.161 -4.280 1.00 91.25 77 ALA A CA 1
ATOM 622 C C . ALA A 1 77 ? -2.181 -2.728 -5.671 1.00 91.25 77 ALA A C 1
ATOM 624 O O . ALA A 1 77 ? -3.054 -2.222 -6.378 1.00 91.25 77 ALA A O 1
ATOM 625 N N . TYR A 1 78 ? -1.494 -3.804 -6.053 1.00 92.25 78 TYR A N 1
ATOM 626 C CA . TYR A 1 78 ? -1.816 -4.569 -7.258 1.00 92.25 78 TYR A CA 1
ATOM 627 C C . TYR A 1 78 ? -3.032 -5.470 -7.016 1.00 92.25 78 TYR A C 1
ATOM 629 O O . TYR A 1 78 ? -3.114 -6.133 -5.982 1.00 92.25 78 TYR A O 1
ATOM 637 N N . ILE A 1 79 ? -3.951 -5.522 -7.981 1.00 93.19 79 ILE A N 1
ATOM 638 C CA . ILE A 1 79 ? -5.114 -6.410 -7.933 1.00 93.19 79 ILE A CA 1
ATOM 639 C C . ILE A 1 79 ? -4.803 -7.645 -8.791 1.00 93.19 79 ILE A C 1
ATOM 641 O O . ILE A 1 79 ? -4.674 -7.512 -10.012 1.00 93.19 79 ILE A O 1
ATOM 645 N N . PRO A 1 80 ? -4.661 -8.841 -8.196 1.00 90.69 80 PRO A N 1
ATOM 646 C CA . PRO A 1 80 ? -4.422 -10.059 -8.958 1.00 90.69 80 PRO A CA 1
ATOM 647 C C . PRO A 1 80 ? -5.685 -10.509 -9.709 1.00 90.69 80 PRO A C 1
ATOM 649 O O . PRO A 1 80 ? -6.806 -10.267 -9.270 1.00 90.69 80 PRO A O 1
ATOM 652 N N . GLY A 1 81 ? -5.495 -11.216 -10.825 1.00 88.31 81 GLY A N 1
ATOM 653 C CA . GLY A 1 81 ? -6.584 -11.763 -11.641 1.00 88.31 81 GLY A CA 1
ATOM 654 C C . GLY A 1 81 ? -7.040 -10.855 -12.790 1.00 88.31 81 GLY A C 1
ATOM 655 O O . GLY A 1 81 ? -6.457 -9.805 -13.060 1.00 88.31 81 GLY A O 1
ATOM 656 N N . VAL A 1 82 ? -8.071 -11.302 -13.516 1.00 87.69 82 VAL A N 1
ATOM 657 C CA . VAL A 1 82 ? -8.570 -10.635 -14.736 1.00 87.69 82 VAL A CA 1
ATOM 658 C C . VAL A 1 82 ? -9.711 -9.662 -14.430 1.00 87.69 82 VAL A C 1
ATOM 660 O O . VAL A 1 82 ? -9.755 -8.578 -15.008 1.00 87.69 82 VAL A O 1
ATOM 663 N N . GLY A 1 83 ? -10.610 -9.993 -13.503 1.00 88.75 83 GLY A N 1
ATOM 664 C CA . GLY A 1 83 ? -11.761 -9.171 -13.111 1.00 88.75 83 GLY A CA 1
ATOM 665 C C . GLY A 1 83 ? -11.726 -8.806 -11.627 1.00 88.75 83 GLY A C 1
ATOM 666 O O . GLY A 1 83 ? -11.238 -9.587 -10.818 1.00 88.75 83 GLY A O 1
ATOM 667 N N . HIS A 1 84 ? -12.231 -7.621 -11.277 1.00 90.25 84 HIS A N 1
ATOM 668 C CA . HIS A 1 84 ? -12.446 -7.207 -9.888 1.00 90.25 84 HIS A CA 1
ATOM 669 C C . HIS A 1 84 ? -13.700 -6.333 -9.788 1.00 90.25 84 HIS A C 1
ATOM 671 O O . HIS A 1 84 ? -14.002 -5.593 -10.719 1.00 90.25 84 HIS A O 1
ATOM 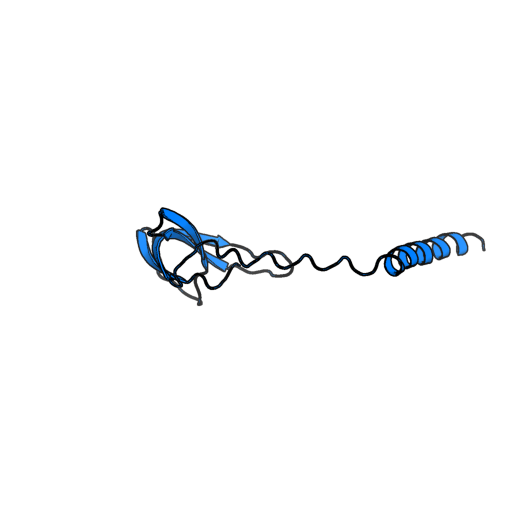677 N N . ASN A 1 85 ? -14.398 -6.414 -8.655 1.00 92.81 85 ASN A N 1
ATOM 678 C CA . ASN A 1 85 ? -15.570 -5.595 -8.323 1.00 92.81 85 ASN A CA 1
ATOM 679 C C . ASN A 1 85 ? -15.242 -4.604 -7.187 1.00 92.81 85 ASN A C 1
ATOM 681 O O . ASN A 1 85 ? -16.044 -4.389 -6.284 1.00 92.81 85 ASN A O 1
ATOM 685 N N . LEU A 1 86 ? -14.008 -4.084 -7.149 1.00 92.25 86 LEU A N 1
ATOM 686 C CA . LEU A 1 86 ? -13.625 -3.112 -6.122 1.00 92.25 86 LEU A CA 1
ATOM 687 C C . LEU A 1 86 ? -14.217 -1.759 -6.482 1.00 92.25 86 LEU A C 1
ATOM 689 O O . LEU A 1 86 ? -14.015 -1.264 -7.588 1.00 92.25 86 LEU A O 1
ATOM 693 N N . GLN A 1 87 ? -14.903 -1.173 -5.515 1.00 93.56 87 GLN A N 1
ATOM 694 C CA . GLN A 1 87 ? -15.447 0.172 -5.588 1.00 93.56 87 GLN A CA 1
ATOM 695 C C . GLN A 1 87 ? -14.732 1.052 -4.563 1.00 93.56 87 GLN A C 1
ATOM 697 O O . GLN A 1 87 ? -13.995 0.567 -3.695 1.00 93.56 87 GLN A O 1
ATOM 702 N N . GLU A 1 88 ? -14.959 2.354 -4.644 1.00 94.62 88 GLU A N 1
ATOM 703 C CA . GLU A 1 88 ? -14.525 3.280 -3.602 1.00 94.62 88 GLU A CA 1
ATOM 704 C C . GLU A 1 88 ? -15.143 2.871 -2.253 1.00 94.62 88 GLU A C 1
ATOM 706 O O . GLU A 1 88 ? -16.232 2.303 -2.190 1.00 94.62 88 GLU A O 1
ATOM 711 N N . HIS A 1 89 ? -14.402 3.072 -1.165 1.00 94.69 89 HIS A N 1
ATOM 712 C CA . HIS A 1 89 ? -14.778 2.697 0.205 1.00 94.69 89 HIS A CA 1
ATOM 713 C C . HIS A 1 89 ? -14.930 1.195 0.496 1.00 94.69 89 HIS A C 1
ATOM 715 O O . HIS A 1 89 ? -15.247 0.812 1.625 1.00 94.69 89 HIS A O 1
ATOM 721 N N . SER A 1 90 ? -14.621 0.323 -0.465 1.00 95.38 90 SER A N 1
ATOM 722 C CA . SER A 1 90 ? -14.591 -1.123 -0.228 1.00 95.38 90 SER A CA 1
ATOM 723 C C . SER A 1 90 ? -13.499 -1.499 0.783 1.00 95.38 90 SER A C 1
ATOM 725 O O . SER A 1 90 ? -12.367 -1.010 0.702 1.00 95.38 90 SER A O 1
ATOM 727 N N . GLN A 1 91 ? -13.820 -2.392 1.727 1.00 95.19 91 GLN A N 1
ATOM 728 C CA . GLN A 1 91 ? -12.843 -2.944 2.673 1.00 95.19 91 GLN A CA 1
ATOM 729 C C . GLN A 1 91 ? -12.039 -4.070 2.016 1.00 95.19 91 GLN A C 1
ATOM 731 O O . GLN A 1 91 ? -12.607 -4.969 1.401 1.00 95.19 91 GLN A O 1
ATOM 736 N N . VAL A 1 92 ? -10.714 -4.043 2.173 1.00 93.94 92 VAL A N 1
ATOM 737 C CA . VAL A 1 92 ? -9.795 -5.018 1.570 1.00 93.94 92 VAL A CA 1
ATOM 738 C C . VAL A 1 92 ? -8.709 -5.462 2.547 1.00 93.94 92 VAL A C 1
ATOM 740 O O . VAL A 1 92 ? -8.332 -4.729 3.465 1.00 93.94 92 VAL A O 1
ATOM 743 N N . PHE A 1 93 ? -8.170 -6.659 2.309 1.00 91.75 93 PHE A N 1
ATOM 744 C CA . PHE A 1 93 ? -6.927 -7.119 2.921 1.00 91.75 93 PHE A CA 1
ATOM 745 C C . PHE A 1 93 ? -5.765 -6.938 1.943 1.00 91.75 93 PHE A C 1
ATOM 747 O O . PHE A 1 93 ? -5.750 -7.501 0.851 1.00 91.75 93 PHE A O 1
ATOM 754 N N . TYR A 1 94 ? -4.780 -6.150 2.355 1.00 89.00 94 TYR A N 1
ATOM 755 C CA . TYR A 1 94 ? -3.541 -5.908 1.633 1.00 89.00 94 TYR A CA 1
ATOM 756 C C . TYR A 1 94 ? -2.456 -6.875 2.111 1.00 89.00 94 TYR A C 1
ATOM 758 O O . TYR A 1 94 ? -2.260 -7.027 3.315 1.00 89.00 94 TYR A O 1
ATOM 766 N N . ARG A 1 95 ? -1.717 -7.488 1.180 1.00 86.44 95 ARG A N 1
ATOM 767 C CA . ARG A 1 95 ? -0.564 -8.354 1.471 1.00 86.44 95 ARG A CA 1
ATOM 768 C C . ARG A 1 95 ? 0.718 -7.688 0.982 1.00 86.44 95 ARG A C 1
ATOM 770 O O . ARG A 1 95 ? 0.821 -7.351 -0.191 1.00 86.44 95 ARG A O 1
ATOM 777 N N . CYS A 1 96 ? 1.718 -7.566 1.853 1.00 72.25 96 CYS A N 1
ATOM 778 C CA . CYS A 1 96 ? 2.937 -6.783 1.596 1.00 72.25 96 CYS A CA 1
ATOM 779 C C . CYS A 1 96 ? 3.927 -7.419 0.591 1.00 72.25 96 CYS A C 1
ATOM 781 O O . CYS A 1 96 ? 5.030 -6.918 0.401 1.00 72.25 96 CYS A O 1
ATOM 783 N N . LEU A 1 97 ? 3.580 -8.540 -0.048 1.00 61.69 97 LEU A N 1
ATOM 784 C CA . LEU A 1 97 ? 4.591 -9.427 -0.630 1.00 61.69 97 LEU A CA 1
ATOM 785 C C . LEU A 1 97 ? 5.162 -9.014 -1.992 1.00 61.69 97 LEU A C 1
ATOM 787 O O . LEU A 1 97 ? 6.005 -9.732 -2.510 1.00 61.69 97 LEU A O 1
ATOM 791 N N . LEU A 1 98 ? 4.786 -7.878 -2.576 1.00 47.56 98 LEU A N 1
ATOM 792 C CA . LEU A 1 98 ? 5.347 -7.464 -3.864 1.00 47.56 98 LEU A CA 1
ATOM 793 C C . LEU A 1 98 ? 5.518 -5.944 -3.925 1.00 47.56 98 LEU A C 1
ATOM 795 O O . LEU A 1 98 ? 4.560 -5.208 -4.149 1.00 47.56 98 LEU A O 1
ATOM 799 N N . ALA A 1 99 ? 6.762 -5.487 -3.771 1.00 36.56 99 ALA A N 1
ATOM 800 C CA . ALA A 1 99 ? 7.190 -4.249 -4.405 1.00 36.56 99 ALA A CA 1
ATOM 801 C C . ALA A 1 99 ? 7.123 -4.475 -5.927 1.00 36.56 99 ALA A C 1
ATOM 803 O O . ALA A 1 99 ? 7.823 -5.345 -6.447 1.00 36.56 99 ALA A O 1
ATOM 804 N N . VAL A 1 100 ? 6.219 -3.766 -6.610 1.00 36.66 100 VAL A N 1
ATOM 805 C CA . VAL A 1 100 ? 6.139 -3.727 -8.084 1.00 36.66 100 VAL A CA 1
ATOM 806 C C . VAL A 1 100 ? 7.317 -2.943 -8.652 1.00 36.66 100 VAL A C 1
ATOM 808 O O . VAL A 1 100 ? 7.636 -1.875 -8.081 1.00 36.66 100 VAL A O 1
#

Secondary structure (DSSP, 8-state):
--HHHHHHHHHHHHHHHHHHSPSPPPPPPP----SS-S-SEEEEEEEEEEEEPPPTT----EEEEEEEETTS-EEEEE--SS-----TT-EEEEE-----